Protein AF-A0A7Y3BMW3-F1 (afdb_monomer_lite)

pLDDT: mean 84.06, std 11.23, range [53.19, 94.88]

Secondary structure (DSSP, 8-state):
--PPPPEEEEEEETTEEEEEEEEEETTEEEEEEEESSHHHHHHHHHHHHHHHHTTTT-SS--------HHHHHHHHHT-

Structure (mmCIF, N/CA/C/O backbone):
data_AF-A0A7Y3BMW3-F1
#
_entry.id   AF-A0A7Y3BMW3-F1
#
loop_
_atom_site.group_PDB
_atom_site.id
_atom_site.type_symbol
_atom_site.label_atom_id
_atom_site.label_alt_id
_atom_site.label_comp_id
_atom_site.label_asym_id
_atom_site.label_entity_id
_atom_site.label_seq_id
_atom_site.pdbx_PDB_ins_code
_atom_site.Cartn_x
_atom_site.Cartn_y
_atom_site.Cartn_z
_atom_site.occupancy
_atom_site.B_iso_or_equiv
_atom_site.auth_seq_id
_atom_site.auth_comp_id
_atom_site.auth_asym_id
_atom_site.auth_atom_id
_atom_site.pdbx_PDB_model_num
ATOM 1 N N . MET A 1 1 ? -12.643 -4.437 9.549 1.00 53.19 1 MET A N 1
ATOM 2 C CA . MET A 1 1 ? -11.696 -3.562 8.816 1.00 53.19 1 MET A CA 1
ATOM 3 C C . MET A 1 1 ? -11.245 -4.270 7.550 1.00 53.19 1 MET A C 1
ATOM 5 O O . MET A 1 1 ? -10.884 -5.435 7.638 1.00 53.19 1 MET A O 1
ATOM 9 N N . ARG A 1 2 ? -11.262 -3.610 6.387 1.00 70.62 2 ARG A N 1
ATOM 10 C CA . ARG A 1 2 ? -10.636 -4.150 5.170 1.00 70.62 2 ARG A CA 1
ATOM 11 C C . ARG A 1 2 ? -9.464 -3.250 4.804 1.00 70.62 2 ARG A C 1
ATOM 13 O O . ARG A 1 2 ? -9.681 -2.130 4.353 1.00 70.62 2 ARG A O 1
ATOM 20 N N . VAL A 1 3 ? -8.244 -3.728 5.043 1.00 78.69 3 VAL A N 1
ATOM 21 C CA . VAL A 1 3 ? -7.025 -3.021 4.630 1.00 78.69 3 VAL A CA 1
ATOM 22 C C . VAL A 1 3 ? -7.064 -2.858 3.103 1.00 78.69 3 VAL A C 1
ATOM 24 O O . VAL A 1 3 ? -7.371 -3.830 2.401 1.00 78.69 3 VAL A O 1
ATOM 27 N N . PRO A 1 4 ? -6.799 -1.656 2.562 1.00 85.06 4 PRO A N 1
ATOM 28 C CA . PRO A 1 4 ? -6.703 -1.457 1.127 1.00 85.06 4 PRO A CA 1
ATOM 29 C C . PRO A 1 4 ? -5.664 -2.382 0.498 1.00 85.06 4 PRO A C 1
ATOM 31 O O . PRO A 1 4 ? -4.573 -2.574 1.034 1.00 85.06 4 PRO A O 1
ATOM 34 N N . VAL A 1 5 ? -6.001 -2.937 -0.664 1.00 89.38 5 VAL A N 1
ATOM 35 C CA . VAL A 1 5 ? -5.070 -3.756 -1.445 1.00 89.38 5 VAL A CA 1
ATOM 36 C C . VAL A 1 5 ? -4.320 -2.851 -2.411 1.00 89.38 5 VAL A C 1
ATOM 38 O O . VAL A 1 5 ? -4.935 -2.242 -3.290 1.00 89.38 5 VAL A O 1
ATOM 41 N N . VAL A 1 6 ? -2.998 -2.793 -2.264 1.00 92.19 6 VAL A N 1
ATOM 42 C CA . VAL A 1 6 ? -2.116 -2.039 -3.157 1.00 92.19 6 VAL A CA 1
ATOM 43 C C . VAL A 1 6 ? -1.837 -2.842 -4.422 1.00 92.19 6 VAL A C 1
ATOM 45 O O . VAL A 1 6 ? -1.238 -3.921 -4.376 1.00 92.19 6 VAL A O 1
ATOM 48 N N . LYS A 1 7 ? -2.256 -2.305 -5.572 1.00 93.44 7 LYS A N 1
ATOM 49 C CA . LYS A 1 7 ? -2.011 -2.904 -6.889 1.00 93.44 7 LYS A CA 1
ATOM 50 C C . LYS A 1 7 ? -0.885 -2.178 -7.608 1.00 93.44 7 LYS A C 1
ATOM 52 O O . LYS A 1 7 ? -0.783 -0.960 -7.516 1.00 93.44 7 LYS A O 1
ATOM 57 N N . ILE A 1 8 ? -0.089 -2.927 -8.367 1.00 94.25 8 ILE A N 1
ATOM 58 C CA . ILE A 1 8 ? 0.847 -2.360 -9.340 1.00 94.25 8 ILE A CA 1
ATOM 59 C C . ILE A 1 8 ? 0.185 -2.402 -10.711 1.00 94.25 8 ILE A C 1
ATOM 61 O O . ILE A 1 8 ? -0.303 -3.445 -11.144 1.00 94.25 8 ILE A O 1
ATOM 65 N N . VAL A 1 9 ? 0.209 -1.276 -11.409 1.00 93.94 9 VAL A N 1
ATOM 66 C CA . VAL A 1 9 ? -0.250 -1.144 -12.788 1.00 93.94 9 VAL A CA 1
ATOM 67 C C . VAL A 1 9 ? 0.931 -0.716 -13.643 1.00 93.94 9 VAL A C 1
ATOM 69 O O . VAL A 1 9 ? 1.622 0.256 -13.340 1.00 93.94 9 VAL A O 1
ATOM 72 N N . ARG A 1 10 ? 1.173 -1.445 -14.732 1.00 92.31 10 ARG A N 1
ATOM 73 C CA . ARG A 1 10 ? 2.167 -1.048 -15.728 1.00 92.31 10 ARG A CA 1
ATOM 74 C C . ARG A 1 10 ? 1.585 0.066 -16.592 1.00 92.31 10 ARG A C 1
ATOM 76 O O . ARG A 1 10 ? 0.557 -0.120 -17.235 1.00 92.31 10 ARG A O 1
ATOM 83 N N . VAL A 1 11 ? 2.283 1.190 -16.659 1.00 92.19 11 VAL A N 1
ATOM 84 C CA . VAL A 1 11 ? 1.947 2.337 -17.500 1.00 92.19 11 VAL A CA 1
ATOM 85 C C . VAL A 1 11 ? 3.018 2.465 -18.571 1.00 92.19 11 VAL A C 1
ATOM 87 O O . VAL A 1 11 ? 4.192 2.659 -18.272 1.00 92.19 11 VAL A O 1
ATOM 90 N N . LYS A 1 12 ? 2.626 2.340 -19.837 1.00 88.25 12 LYS A N 1
ATOM 91 C CA . LYS A 1 12 ? 3.519 2.594 -20.971 1.00 88.25 12 LYS A CA 1
ATOM 92 C C . LYS A 1 12 ? 3.211 3.974 -21.535 1.00 88.25 12 LYS A C 1
ATOM 94 O O . LYS A 1 12 ? 2.063 4.251 -21.874 1.00 88.25 12 LYS A O 1
ATOM 99 N N . ARG A 1 13 ? 4.224 4.832 -21.651 1.00 84.44 13 ARG A N 1
ATOM 100 C CA . ARG A 1 13 ? 4.124 6.105 -22.377 1.00 84.44 13 ARG A CA 1
ATOM 101 C C . ARG A 1 13 ? 5.241 6.183 -23.401 1.00 84.44 13 ARG A C 1
ATOM 103 O O . ARG A 1 13 ? 6.411 6.198 -23.029 1.00 84.44 13 ARG A O 1
ATOM 110 N N . LYS A 1 14 ? 4.867 6.263 -24.682 1.00 85.38 14 LYS A N 1
ATOM 111 C CA . LYS A 1 14 ? 5.800 6.218 -25.818 1.00 85.38 14 LYS A CA 1
ATOM 112 C C . LYS A 1 14 ? 6.756 5.021 -25.659 1.00 85.38 14 LYS A C 1
ATOM 114 O O . LYS A 1 14 ? 6.292 3.885 -25.681 1.00 85.38 14 LYS A O 1
ATOM 119 N N . ASN A 1 15 ? 8.034 5.279 -25.380 1.00 86.19 15 ASN A N 1
ATOM 120 C CA . ASN A 1 15 ? 9.077 4.258 -25.242 1.00 86.19 15 ASN A CA 1
ATOM 121 C C . ASN A 1 15 ? 9.454 3.935 -23.786 1.00 86.19 15 ASN A C 1
ATOM 123 O O . ASN A 1 15 ? 10.345 3.124 -23.555 1.00 86.19 15 ASN A O 1
ATOM 127 N N . ILE A 1 16 ? 8.795 4.540 -22.793 1.00 88.31 16 ILE A N 1
ATOM 128 C CA . ILE A 1 16 ? 9.127 4.353 -21.376 1.00 88.31 16 ILE A CA 1
ATOM 129 C C . ILE A 1 16 ? 8.067 3.470 -20.717 1.00 88.31 16 ILE A C 1
ATOM 131 O O . ILE A 1 16 ? 6.859 3.706 -20.832 1.00 88.31 16 ILE A O 1
ATOM 135 N N . THR A 1 17 ? 8.530 2.434 -20.015 1.00 90.00 17 THR A N 1
ATOM 136 C CA . THR A 1 17 ? 7.699 1.667 -19.085 1.00 90.00 17 THR A CA 1
ATOM 137 C C . THR A 1 17 ? 7.857 2.256 -17.690 1.00 90.00 17 THR A C 1
ATOM 139 O O . THR A 1 17 ? 8.967 2.389 -17.186 1.00 90.00 17 THR A O 1
ATOM 142 N N . SER A 1 18 ? 6.735 2.559 -17.057 1.00 92.50 18 SER A N 1
ATOM 143 C CA . SER A 1 18 ? 6.660 2.951 -15.657 1.00 92.50 18 SER A CA 1
ATOM 144 C C . SER A 1 18 ? 5.703 2.021 -14.923 1.00 92.50 18 SER A C 1
ATOM 146 O O . SER A 1 18 ? 4.805 1.422 -15.517 1.00 92.50 18 SER A O 1
ATOM 148 N N . TYR A 1 19 ? 5.886 1.901 -13.621 1.00 93.81 19 TYR A N 1
ATOM 149 C CA . TYR A 1 19 ? 5.032 1.143 -12.728 1.00 93.81 19 TYR A CA 1
ATOM 150 C C . TYR A 1 19 ? 4.404 2.105 -11.736 1.00 93.81 19 TYR A C 1
ATOM 152 O O . TYR A 1 19 ? 5.071 2.961 -11.152 1.00 93.81 19 TYR A O 1
ATOM 160 N N . GLN A 1 20 ? 3.096 1.971 -11.589 1.00 94.62 20 GLN A N 1
ATOM 161 C CA . GLN A 1 20 ? 2.267 2.844 -10.786 1.00 94.62 20 GLN A CA 1
ATOM 162 C C . GLN A 1 20 ? 1.588 2.034 -9.684 1.00 94.62 20 GLN A C 1
ATOM 164 O O . GLN A 1 20 ? 1.109 0.931 -9.943 1.00 94.62 20 GLN A O 1
ATOM 169 N N . LEU A 1 21 ? 1.499 2.594 -8.481 1.00 93.12 21 LEU A N 1
ATOM 170 C CA . LEU A 1 21 ? 0.620 2.081 -7.435 1.00 93.12 21 LEU A CA 1
ATOM 171 C C . LEU A 1 21 ? -0.799 2.612 -7.625 1.00 93.12 21 LEU A C 1
ATOM 173 O O . LEU A 1 21 ? -0.995 3.793 -7.914 1.00 93.12 21 LEU A O 1
ATOM 177 N N . ASP A 1 22 ? -1.784 1.739 -7.446 1.00 93.31 22 ASP A N 1
ATOM 178 C CA . ASP A 1 22 ? -3.205 2.081 -7.477 1.00 93.31 22 ASP A CA 1
ATOM 179 C C . ASP A 1 22 ? -3.921 1.417 -6.296 1.00 93.31 22 ASP A C 1
ATOM 181 O O . ASP A 1 22 ? -3.922 0.188 -6.163 1.00 93.31 22 ASP A O 1
ATOM 185 N N . TYR A 1 23 ? -4.491 2.236 -5.413 1.00 91.25 23 TYR A N 1
ATOM 186 C CA . TYR A 1 23 ? -5.279 1.785 -4.268 1.00 91.25 23 TYR A CA 1
ATOM 187 C C . TYR A 1 23 ? -6.247 2.865 -3.785 1.00 91.25 23 TYR A C 1
ATOM 189 O O . TYR A 1 23 ? -6.095 4.047 -4.087 1.00 91.25 23 TYR A O 1
ATOM 197 N N . ASN A 1 24 ? -7.250 2.453 -3.009 1.00 88.38 24 ASN A N 1
ATOM 198 C CA . ASN A 1 24 ? -8.200 3.364 -2.375 1.00 88.38 24 ASN A CA 1
ATOM 199 C C . ASN A 1 24 ? -7.848 3.541 -0.899 1.00 88.38 24 ASN A C 1
ATOM 201 O O . ASN A 1 24 ? -7.788 2.560 -0.165 1.00 88.38 24 ASN A O 1
ATOM 205 N N . LEU A 1 25 ? -7.680 4.779 -0.455 1.00 86.12 25 LEU A N 1
ATOM 206 C CA . LEU A 1 25 ? -7.453 5.142 0.938 1.00 86.12 25 LEU A CA 1
ATOM 207 C C . LEU A 1 25 ? -8.533 6.139 1.364 1.00 86.12 25 LEU A C 1
ATOM 209 O O . LEU A 1 25 ? -8.664 7.199 0.759 1.00 86.12 25 LEU A O 1
ATOM 213 N N . ASN A 1 26 ? -9.326 5.798 2.384 1.00 80.50 26 ASN A N 1
ATOM 214 C CA . ASN A 1 26 ? -10.349 6.684 2.963 1.00 80.50 26 ASN A CA 1
ATOM 215 C C . ASN A 1 26 ? -11.307 7.303 1.919 1.00 80.50 26 ASN A C 1
ATOM 217 O O . ASN A 1 26 ? -11.602 8.494 1.952 1.00 80.50 26 ASN A O 1
ATOM 221 N N . GLY A 1 27 ? -11.751 6.507 0.941 1.00 80.81 27 GLY A N 1
ATOM 222 C CA . GLY A 1 27 ? -12.644 6.966 -0.133 1.00 80.81 27 GLY A CA 1
ATOM 223 C C . GLY A 1 27 ? -11.964 7.762 -1.254 1.00 80.81 27 GLY A C 1
ATOM 224 O O . GLY A 1 27 ? -12.611 8.072 -2.250 1.00 80.81 27 GLY A O 1
ATOM 225 N N . LYS A 1 28 ? -10.660 8.047 -1.151 1.00 86.06 28 LYS A N 1
ATOM 226 C CA . LYS A 1 28 ? -9.864 8.675 -2.212 1.00 86.06 28 LYS A CA 1
ATOM 227 C C . LYS A 1 28 ? -9.001 7.638 -2.921 1.00 86.06 28 LYS A C 1
ATOM 229 O O . LYS A 1 28 ? -8.368 6.795 -2.288 1.00 86.06 28 LYS A O 1
ATOM 234 N N . ARG A 1 29 ? -8.946 7.710 -4.249 1.00 89.19 29 ARG A N 1
ATOM 235 C CA . ARG A 1 29 ? -8.064 6.861 -5.053 1.00 89.19 29 ARG A CA 1
ATOM 236 C C . ARG A 1 29 ? -6.679 7.490 -5.141 1.00 89.19 29 ARG A C 1
ATOM 238 O O . ARG A 1 29 ? -6.550 8.621 -5.599 1.00 89.19 29 ARG A O 1
ATOM 245 N N . VAL A 1 30 ? -5.657 6.746 -4.736 1.00 89.56 30 VAL A N 1
ATOM 246 C CA . VAL A 1 30 ? -4.252 7.153 -4.804 1.00 89.56 30 VAL A CA 1
ATOM 247 C C . VAL A 1 30 ? -3.601 6.487 -6.009 1.00 89.56 30 VAL A C 1
ATOM 249 O O . VAL A 1 30 ? -3.759 5.286 -6.234 1.00 89.56 30 VAL A O 1
ATOM 252 N N . ARG A 1 31 ? -2.898 7.294 -6.806 1.00 92.06 31 ARG A N 1
ATOM 253 C CA . ARG A 1 31 ? -2.264 6.898 -8.062 1.00 92.06 31 ARG A CA 1
ATOM 254 C C . ARG A 1 31 ? -0.902 7.568 -8.179 1.00 92.06 31 ARG A C 1
ATOM 256 O O . ARG A 1 31 ? -0.836 8.774 -8.385 1.00 92.06 31 ARG A O 1
ATOM 263 N N . GLU A 1 32 ? 0.162 6.785 -8.061 1.00 91.00 32 GLU A N 1
ATOM 264 C CA . GLU A 1 32 ? 1.531 7.305 -7.966 1.00 91.00 32 GLU A CA 1
ATOM 265 C C . GLU A 1 32 ? 2.495 6.457 -8.801 1.00 91.00 32 GLU A C 1
ATOM 267 O O . GLU A 1 32 ? 2.500 5.232 -8.678 1.00 91.00 32 GLU A O 1
ATOM 272 N N . ILE A 1 33 ? 3.294 7.093 -9.664 1.00 91.44 33 ILE A N 1
ATOM 273 C CA . ILE A 1 33 ? 4.363 6.413 -10.408 1.00 91.44 33 ILE A CA 1
ATOM 274 C C . ILE A 1 33 ? 5.554 6.248 -9.469 1.00 91.44 33 ILE A C 1
ATOM 276 O O . ILE A 1 33 ? 6.075 7.239 -8.974 1.00 91.44 33 ILE A O 1
ATOM 280 N N . ILE A 1 34 ? 5.981 5.007 -9.255 1.00 91.25 34 ILE A N 1
ATOM 281 C CA . ILE A 1 34 ? 6.977 4.671 -8.229 1.00 91.25 34 ILE A CA 1
ATOM 282 C C . ILE A 1 34 ? 8.308 4.177 -8.793 1.00 91.25 34 ILE A C 1
ATOM 284 O O . ILE A 1 34 ? 9.333 4.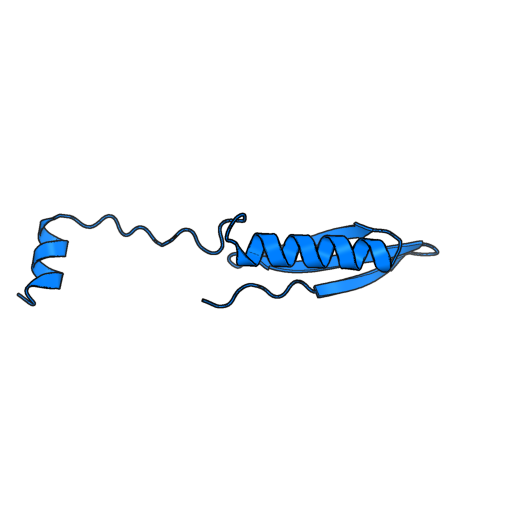325 -8.140 1.00 91.25 34 ILE A O 1
ATOM 288 N N . ALA A 1 35 ? 8.314 3.570 -9.982 1.00 90.12 35 ALA A N 1
ATOM 289 C CA . ALA A 1 35 ? 9.526 2.994 -10.560 1.00 90.12 35 ALA A CA 1
ATOM 290 C C . ALA A 1 35 ? 9.401 2.791 -12.073 1.00 90.12 35 ALA A C 1
ATOM 292 O O . ALA A 1 35 ? 8.300 2.750 -12.625 1.00 90.12 35 ALA A O 1
ATOM 293 N N . HIS A 1 36 ? 10.536 2.592 -12.744 1.00 90.12 36 HIS A N 1
ATOM 294 C CA . HIS A 1 36 ? 10.606 2.227 -14.167 1.00 90.12 36 HIS A CA 1
ATOM 295 C C . HIS A 1 36 ? 10.951 0.747 -14.403 1.00 90.12 36 HIS A C 1
ATOM 297 O O . HIS A 1 36 ? 10.903 0.258 -15.532 1.00 90.12 36 HIS A O 1
ATOM 303 N N . ASN A 1 37 ? 11.227 -0.005 -13.338 1.00 92.06 37 ASN A N 1
ATOM 304 C CA . ASN A 1 37 ? 11.490 -1.440 -13.353 1.00 92.06 37 ASN A CA 1
ATOM 305 C C . ASN A 1 37 ? 10.487 -2.192 -12.453 1.00 92.06 37 ASN A C 1
ATOM 307 O O . ASN A 1 37 ? 9.854 -1.628 -11.562 1.00 92.06 37 ASN A O 1
ATOM 311 N N . LYS A 1 38 ? 10.298 -3.489 -12.723 1.00 90.19 38 LYS A N 1
ATOM 312 C CA . LYS A 1 38 ? 9.292 -4.299 -12.015 1.00 90.19 38 LYS A CA 1
ATOM 313 C C . LYS A 1 38 ? 9.711 -4.607 -10.574 1.00 90.19 38 LYS A C 1
ATOM 315 O O . LYS A 1 38 ? 8.870 -4.599 -9.684 1.00 90.19 38 LYS A O 1
ATOM 320 N N . ARG A 1 39 ? 11.001 -4.883 -10.364 1.00 93.31 39 ARG A N 1
ATOM 321 C CA . ARG A 1 39 ? 11.546 -5.291 -9.063 1.00 93.31 39 ARG A CA 1
ATOM 322 C C . ARG A 1 39 ? 11.368 -4.197 -8.014 1.00 93.31 39 ARG A C 1
ATOM 324 O O . ARG A 1 39 ? 10.786 -4.467 -6.969 1.00 93.31 39 ARG A O 1
ATOM 331 N N . ASP A 1 40 ? 11.782 -2.970 -8.315 1.00 92.50 40 ASP A N 1
ATOM 332 C CA . ASP A 1 40 ? 11.667 -1.877 -7.343 1.00 92.50 40 ASP A CA 1
ATOM 333 C C . ASP A 1 40 ? 10.196 -1.518 -7.125 1.00 92.50 40 ASP A C 1
ATOM 335 O O . ASP A 1 40 ? 9.785 -1.236 -6.001 1.00 92.50 40 ASP A O 1
ATOM 339 N N . ALA A 1 41 ? 9.363 -1.652 -8.166 1.00 92.38 41 ALA A N 1
ATOM 340 C CA . ALA A 1 41 ? 7.925 -1.476 -8.025 1.00 92.38 41 ALA A CA 1
ATOM 341 C C . ALA A 1 41 ? 7.298 -2.442 -7.004 1.00 92.38 41 ALA A C 1
ATOM 343 O O . ALA A 1 41 ? 6.425 -2.052 -6.226 1.00 92.38 41 ALA A O 1
ATOM 344 N N . GLU A 1 42 ? 7.740 -3.701 -6.990 1.00 93.56 42 GLU A N 1
ATOM 345 C CA . GLU A 1 42 ? 7.280 -4.708 -6.031 1.00 93.56 42 GLU A CA 1
ATOM 346 C C . GLU A 1 42 ? 7.756 -4.433 -4.604 1.00 93.56 42 GLU A C 1
ATOM 348 O O . GLU A 1 42 ? 6.964 -4.616 -3.675 1.00 93.56 42 GLU A O 1
ATOM 353 N N . ILE A 1 43 ? 8.987 -3.939 -4.435 1.00 94.88 43 ILE A N 1
ATOM 354 C CA . ILE A 1 43 ? 9.533 -3.536 -3.131 1.00 94.88 43 ILE A CA 1
ATOM 355 C C . ILE A 1 43 ? 8.682 -2.410 -2.537 1.00 94.88 43 ILE A C 1
ATOM 357 O O . ILE A 1 43 ? 8.162 -2.543 -1.429 1.00 94.88 43 ILE A O 1
ATOM 361 N N . VAL A 1 44 ? 8.449 -1.340 -3.302 1.00 93.25 44 VAL A N 1
ATOM 362 C CA . VAL A 1 44 ? 7.658 -0.191 -2.835 1.00 93.25 44 VAL A CA 1
ATOM 363 C C . VAL A 1 44 ? 6.194 -0.584 -2.604 1.00 93.25 44 VAL A C 1
ATOM 365 O O . VAL A 1 44 ? 5.576 -0.128 -1.642 1.00 93.25 44 VAL A O 1
ATOM 368 N N . ARG A 1 45 ? 5.621 -1.479 -3.424 1.00 94.50 45 ARG A N 1
ATOM 369 C CA . ARG A 1 45 ? 4.275 -2.028 -3.181 1.00 94.50 45 ARG A CA 1
ATOM 370 C C . ARG A 1 45 ? 4.204 -2.776 -1.852 1.00 94.50 45 ARG A C 1
ATOM 372 O O . ARG A 1 45 ? 3.242 -2.582 -1.113 1.00 94.50 45 ARG A O 1
ATOM 379 N N . ALA A 1 46 ? 5.175 -3.645 -1.571 1.00 93.00 46 ALA A N 1
ATOM 380 C CA . ALA A 1 46 ? 5.218 -4.414 -0.330 1.00 93.00 46 ALA A CA 1
ATOM 381 C C . ALA A 1 46 ? 5.336 -3.485 0.883 1.00 93.00 46 ALA A C 1
ATOM 383 O O . ALA A 1 46 ? 4.551 -3.613 1.821 1.00 93.00 46 ALA A O 1
ATOM 384 N N . GLN A 1 47 ? 6.225 -2.493 0.805 1.00 93.50 47 GLN A N 1
ATOM 385 C CA . GLN A 1 47 ? 6.373 -1.469 1.832 1.00 93.50 47 GLN A CA 1
ATOM 386 C C . GLN A 1 47 ? 5.062 -0.697 2.055 1.00 93.50 47 GLN A C 1
ATOM 388 O O . GLN A 1 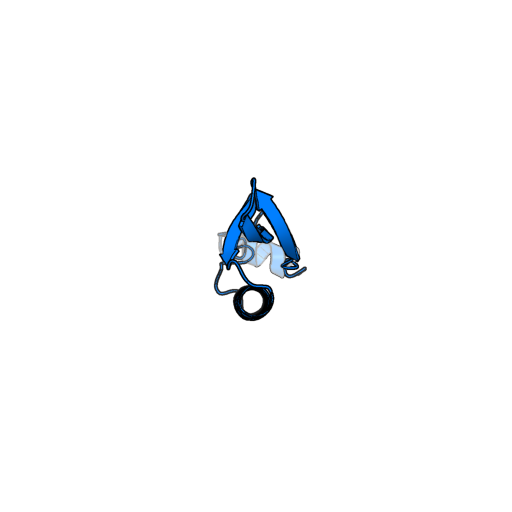47 ? 4.568 -0.636 3.178 1.00 93.50 47 GLN A O 1
ATOM 393 N N . ARG A 1 48 ? 4.426 -0.185 0.992 1.00 91.44 48 ARG A N 1
ATOM 394 C CA . ARG A 1 48 ? 3.160 0.560 1.110 1.00 91.44 48 ARG A CA 1
ATOM 395 C C . ARG A 1 48 ? 2.036 -0.312 1.677 1.00 91.44 48 ARG A C 1
ATOM 397 O O . ARG A 1 48 ? 1.229 0.161 2.472 1.00 91.44 48 ARG A O 1
ATOM 404 N N . GLN A 1 49 ? 1.983 -1.593 1.303 1.00 91.25 49 GLN A N 1
ATOM 405 C CA . GLN A 1 49 ? 1.021 -2.549 1.858 1.00 91.25 49 GLN A CA 1
ATOM 406 C C . GLN A 1 49 ? 1.261 -2.788 3.355 1.00 91.25 49 GLN A C 1
ATOM 408 O O . GLN A 1 49 ? 0.295 -2.859 4.116 1.00 91.25 49 GLN A O 1
ATOM 413 N N . GLN A 1 50 ? 2.519 -2.896 3.784 1.00 91.75 50 GLN A N 1
ATOM 414 C CA . GLN A 1 50 ? 2.884 -3.023 5.193 1.00 91.75 50 GLN A CA 1
ATOM 415 C C . GLN A 1 50 ? 2.483 -1.770 5.978 1.00 91.75 50 GLN A C 1
ATOM 417 O O . GLN A 1 50 ? 1.785 -1.887 6.978 1.00 91.75 50 GLN A O 1
ATOM 422 N N . GLU A 1 51 ? 2.839 -0.577 5.499 1.00 88.44 51 GLU A N 1
ATOM 423 C CA . GLU A 1 51 ? 2.497 0.697 6.148 1.00 88.44 51 GLU A CA 1
ATOM 424 C C . GLU A 1 51 ? 0.982 0.883 6.301 1.00 88.44 51 GLU A C 1
ATOM 426 O O . GLU A 1 51 ? 0.502 1.338 7.340 1.00 88.44 51 GLU A O 1
ATOM 431 N N . LEU A 1 52 ? 0.213 0.491 5.281 1.00 86.56 52 LEU A N 1
ATOM 432 C CA . LEU A 1 52 ? -1.245 0.459 5.354 1.00 86.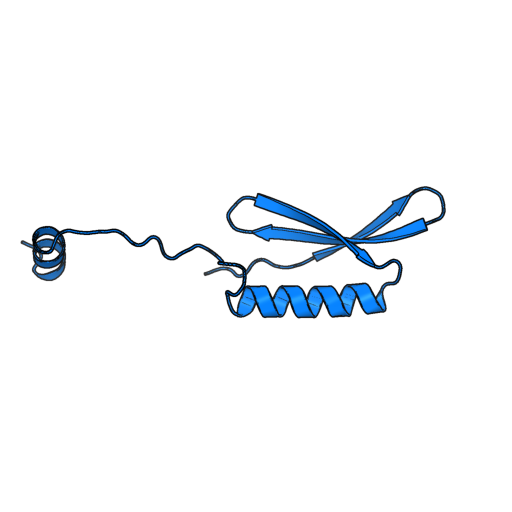56 52 LEU A CA 1
ATOM 433 C C . LEU A 1 52 ? -1.718 -0.551 6.402 1.00 86.56 52 LEU A C 1
ATOM 435 O O . LEU A 1 52 ? -2.537 -0.213 7.245 1.00 86.56 52 LEU A O 1
ATOM 439 N N . THR A 1 53 ? -1.178 -1.766 6.406 1.00 85.38 53 THR A N 1
ATOM 440 C CA . THR A 1 53 ? -1.557 -2.796 7.390 1.00 85.38 53 THR A CA 1
ATOM 441 C C . THR A 1 53 ? -1.291 -2.341 8.828 1.00 85.38 53 THR A C 1
ATOM 443 O O . THR A 1 53 ? -2.101 -2.607 9.710 1.00 85.38 53 THR A O 1
ATOM 446 N N . LEU A 1 54 ? -0.204 -1.600 9.046 1.00 83.62 54 LEU A N 1
ATOM 447 C CA . LEU A 1 54 ? 0.169 -1.013 10.335 1.00 83.62 54 LEU A CA 1
ATOM 448 C C . LEU A 1 54 ? -0.644 0.241 10.704 1.00 83.62 54 LEU A C 1
ATOM 450 O O . LEU A 1 54 ? -0.476 0.775 11.795 1.00 83.62 54 LEU A O 1
ATOM 454 N N . GLY A 1 55 ? -1.507 0.735 9.813 1.00 75.94 55 GLY A N 1
ATOM 455 C CA . GLY A 1 55 ? -2.337 1.912 10.069 1.00 75.94 55 GLY A CA 1
ATOM 456 C C . GLY A 1 55 ? -1.582 3.245 10.037 1.00 75.94 55 GLY A C 1
ATOM 457 O O . GLY A 1 55 ? -2.171 4.266 10.385 1.00 75.94 55 GLY A O 1
ATOM 458 N N . ILE A 1 56 ? -0.326 3.269 9.569 1.00 77.94 56 ILE A N 1
ATOM 459 C CA . ILE A 1 56 ? 0.531 4.473 9.537 1.00 77.94 56 ILE A CA 1
ATOM 460 C C . ILE A 1 56 ? -0.110 5.588 8.700 1.00 77.94 56 ILE A C 1
ATOM 462 O O . ILE A 1 56 ? -0.061 6.758 9.063 1.00 77.94 56 ILE A O 1
ATOM 466 N N . HIS A 1 57 ? -0.783 5.225 7.606 1.00 70.69 57 HIS A N 1
ATOM 467 C CA . HIS A 1 57 ? -1.454 6.177 6.710 1.00 70.69 57 HIS A CA 1
ATOM 468 C C . HIS A 1 57 ? -2.873 6.565 7.158 1.00 70.69 57 HIS A C 1
ATOM 470 O O . HIS A 1 57 ? -3.659 7.058 6.350 1.00 70.69 57 HIS A O 1
ATOM 476 N N . GLY A 1 58 ? -3.229 6.316 8.424 1.00 60.66 58 GLY A N 1
ATOM 477 C CA . GLY A 1 58 ? -4.516 6.719 8.992 1.00 60.66 58 GLY A CA 1
ATOM 478 C C . GLY A 1 58 ? -5.703 6.065 8.287 1.00 60.66 58 GLY A C 1
ATOM 479 O O . GLY A 1 58 ? -6.609 6.766 7.831 1.00 60.66 58 GLY A O 1
ATOM 480 N N . ILE A 1 59 ? -5.686 4.730 8.152 1.00 61.88 59 ILE A N 1
ATOM 481 C CA . ILE A 1 59 ? -6.823 3.952 7.632 1.00 61.88 59 ILE A CA 1
ATOM 482 C C . ILE A 1 59 ? -8.011 4.195 8.554 1.00 61.88 59 ILE A C 1
ATOM 484 O O . ILE A 1 59 ? -8.096 3.565 9.600 1.00 61.88 59 ILE A O 1
ATOM 488 N N . TYR A 1 60 ? -8.896 5.102 8.140 1.00 58.25 60 TYR A N 1
ATOM 489 C CA . TYR A 1 60 ? -9.997 5.649 8.925 1.00 58.25 60 TYR A CA 1
ATOM 490 C C . TYR A 1 60 ? -9.532 6.130 10.312 1.00 58.25 60 TYR A C 1
ATOM 492 O O . TYR A 1 60 ? -9.394 5.297 11.209 1.00 58.25 60 TYR A O 1
ATOM 500 N N . PRO A 1 61 ? -9.328 7.445 10.560 1.00 55.62 61 PRO A N 1
ATOM 501 C CA . PRO A 1 61 ? -9.287 7.900 11.947 1.00 55.62 61 PRO A CA 1
ATOM 502 C C . PRO A 1 61 ? -10.526 7.312 12.618 1.00 55.62 61 PRO A C 1
ATOM 504 O O . PRO A 1 61 ? -11.624 7.426 12.059 1.00 55.62 61 PRO A O 1
ATOM 507 N N . ALA A 1 62 ? -10.336 6.579 13.722 1.00 57.12 62 ALA A N 1
ATOM 508 C CA . ALA A 1 62 ? -11.460 6.064 14.487 1.00 57.12 62 ALA A CA 1
ATOM 509 C C . ALA A 1 62 ? -12.428 7.236 14.625 1.00 57.12 62 ALA A C 1
ATOM 511 O O . ALA A 1 62 ? -11.988 8.321 15.008 1.00 57.12 62 ALA A O 1
ATOM 512 N N . GLN A 1 63 ? -13.681 7.073 14.187 1.00 58.41 63 GLN A N 1
ATOM 513 C CA . GLN A 1 63 ? -14.676 8.119 14.376 1.00 58.41 63 GLN A CA 1
ATOM 514 C C . GLN A 1 63 ? -14.792 8.304 15.886 1.00 58.41 63 GLN A C 1
ATOM 516 O O . GLN A 1 63 ? -15.485 7.549 16.565 1.00 58.41 63 GLN A O 1
ATOM 521 N N . SER A 1 64 ? -14.028 9.248 16.427 1.00 60.41 64 SER A N 1
ATOM 522 C CA . SER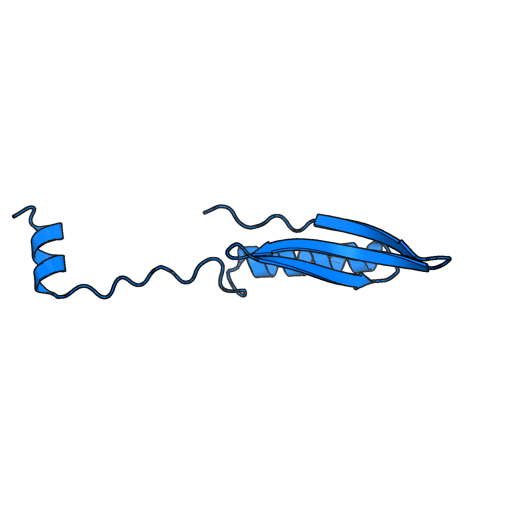 A 1 64 ? -14.062 9.616 17.822 1.00 60.41 64 SER A CA 1
ATOM 523 C C . SER A 1 64 ? -15.369 10.358 17.992 1.00 60.41 64 SER A C 1
ATOM 525 O O . SER A 1 64 ? -15.497 11.545 17.697 1.00 60.41 64 SER A O 1
ATOM 527 N N . LYS A 1 65 ? -16.398 9.617 18.391 1.00 71.12 65 LYS A N 1
ATOM 528 C CA . LYS A 1 65 ? -17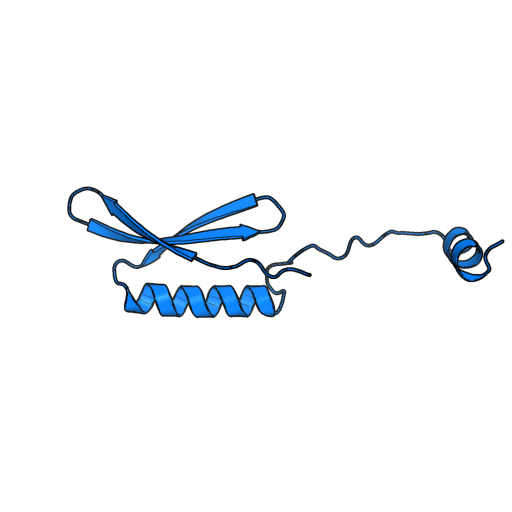.651 10.233 18.778 1.00 71.12 65 LYS A CA 1
ATOM 529 C C . LYS A 1 65 ? -17.404 10.870 20.139 1.00 71.12 65 LYS A C 1
ATOM 531 O O . LYS A 1 65 ? -17.258 10.168 21.136 1.00 71.12 65 LYS A O 1
ATOM 536 N N . ILE A 1 66 ? -17.290 12.194 20.161 1.00 74.50 66 ILE A N 1
ATOM 537 C CA . ILE A 1 66 ? -17.302 12.947 21.411 1.00 74.50 66 ILE A CA 1
ATOM 538 C C . ILE A 1 66 ? -18.729 12.826 21.939 1.00 74.50 66 ILE A C 1
ATOM 540 O O . ILE A 1 66 ? -19.650 13.417 21.381 1.00 74.50 66 ILE A O 1
ATOM 544 N N . ILE A 1 67 ? -18.906 11.985 22.951 1.00 82.06 67 ILE A N 1
ATOM 545 C CA . ILE A 1 67 ? -20.170 11.815 23.662 1.00 82.06 67 ILE A CA 1
ATOM 546 C C . ILE A 1 67 ? -20.047 12.454 25.037 1.00 82.06 67 ILE A C 1
ATOM 548 O O . ILE A 1 67 ? -18.986 12.426 25.666 1.00 82.06 67 ILE A O 1
ATOM 552 N N . SER A 1 68 ? -21.136 13.050 25.501 1.00 84.81 68 SER A N 1
ATOM 553 C CA . SER A 1 68 ? -21.220 13.537 26.873 1.00 84.81 68 SER A CA 1
ATOM 554 C C . SER A 1 68 ? -21.245 12.364 27.860 1.00 84.81 68 SER A C 1
ATOM 556 O O . SER A 1 68 ? -21.691 11.263 27.531 1.00 84.81 68 SER A O 1
ATOM 558 N N . LEU A 1 69 ? -20.824 12.602 29.107 1.00 83.81 69 LEU A N 1
ATOM 559 C CA . LEU A 1 69 ? -20.896 11.588 30.168 1.00 83.81 69 LEU A CA 1
ATOM 560 C C . LEU A 1 69 ? -22.329 11.045 30.336 1.00 83.81 69 LEU A C 1
ATOM 562 O O .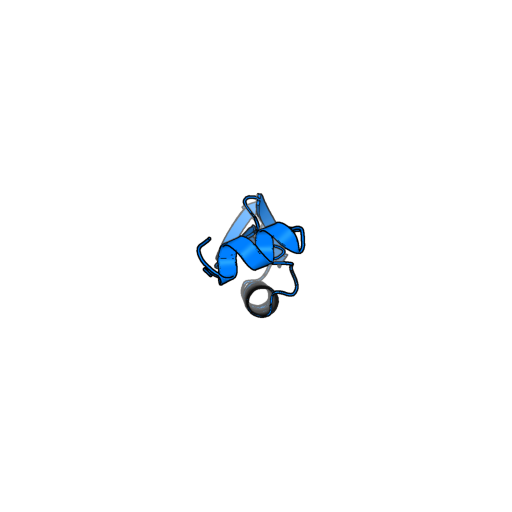 LEU A 1 69 ? -22.520 9.855 30.559 1.00 83.81 69 LEU A O 1
ATOM 566 N N . LYS A 1 70 ? -23.340 11.907 30.162 1.00 85.88 70 LYS A N 1
ATOM 567 C CA . LYS A 1 70 ? -24.758 11.534 30.225 1.00 85.88 70 LYS A CA 1
ATOM 568 C C . LYS A 1 70 ? -25.146 10.531 29.132 1.00 85.88 70 LYS A C 1
ATOM 570 O O . LYS A 1 70 ? -25.825 9.553 29.419 1.00 85.88 70 LYS A O 1
ATOM 575 N N . GLU A 1 71 ? -24.702 10.751 27.896 1.00 84.75 71 GLU A N 1
ATOM 576 C CA . GLU A 1 71 ? -24.957 9.826 26.782 1.00 84.75 71 GLU A CA 1
ATOM 577 C C . GLU A 1 71 ? -24.243 8.487 26.973 1.00 84.75 71 GLU A C 1
ATOM 579 O O . GLU A 1 71 ? -24.817 7.446 26.660 1.00 84.75 71 GLU A O 1
ATOM 584 N N . LEU A 1 72 ? -23.025 8.503 27.526 1.00 84.31 72 LEU A N 1
ATOM 585 C CA . LEU A 1 72 ? -22.290 7.282 27.857 1.00 84.31 72 LEU A CA 1
ATOM 586 C C . LEU A 1 72 ? -23.040 6.452 28.909 1.00 84.31 72 LEU A C 1
ATOM 588 O O . LEU A 1 72 ? -23.194 5.244 28.745 1.00 84.31 72 LEU A O 1
ATOM 592 N N . ILE A 1 73 ? -23.532 7.104 29.965 1.00 88.50 73 ILE A N 1
ATOM 593 C CA . ILE A 1 73 ? -24.293 6.452 31.037 1.00 88.50 73 ILE A CA 1
ATOM 594 C C . ILE A 1 73 ? -25.593 5.850 30.490 1.00 88.50 73 ILE A C 1
ATOM 596 O O . ILE A 1 73 ? -25.870 4.685 30.761 1.00 88.50 73 ILE A O 1
ATOM 600 N N . ASN A 1 74 ? -26.351 6.591 29.675 1.00 87.81 74 ASN A N 1
ATOM 601 C CA . ASN A 1 74 ? -27.591 6.081 29.077 1.00 87.81 74 ASN A CA 1
ATOM 602 C C . ASN A 1 74 ? -27.340 4.875 28.159 1.00 87.81 74 ASN A C 1
ATOM 604 O O . ASN A 1 74 ? -28.068 3.889 28.225 1.00 87.81 74 ASN A O 1
ATOM 608 N N . GLN A 1 75 ? -26.283 4.914 27.340 1.00 83.12 75 GLN A N 1
ATOM 609 C CA . GLN A 1 75 ? -25.918 3.781 26.483 1.00 83.12 75 GLN A CA 1
ATOM 610 C C . GLN A 1 75 ? -25.490 2.544 27.275 1.00 83.12 75 GLN A C 1
ATOM 612 O O . GLN A 1 75 ? -25.724 1.428 26.823 1.00 83.12 75 GLN A O 1
ATOM 617 N N . TYR A 1 76 ? -24.839 2.729 28.423 1.00 81.38 76 TYR A N 1
ATOM 618 C CA . TYR A 1 76 ? -24.327 1.615 29.218 1.00 81.38 76 TYR A CA 1
ATOM 619 C C . TYR A 1 76 ? -25.395 0.999 30.128 1.00 81.38 76 TYR A C 1
ATOM 621 O O . TYR A 1 76 ? -25.396 -0.208 30.353 1.00 81.38 76 TYR A O 1
ATOM 629 N N . LEU A 1 77 ? -26.309 1.822 30.646 1.00 87.06 77 LEU A N 1
ATOM 630 C CA . LEU A 1 77 ? -27.353 1.386 31.572 1.00 87.06 77 LEU A CA 1
ATOM 631 C C . LEU A 1 77 ? -28.667 0.984 30.882 1.00 87.06 77 LEU A C 1
ATOM 633 O O . LEU A 1 77 ? -29.551 0.490 31.576 1.00 87.06 77 LEU A O 1
ATOM 637 N N . ASN A 1 78 ? -28.801 1.152 29.555 1.00 63.78 78 ASN A N 1
ATOM 638 C CA . ASN A 1 78 ? -30.051 0.921 28.805 1.00 63.78 78 ASN A CA 1
ATOM 639 C C . ASN A 1 78 ? -31.278 1.589 29.468 1.00 63.78 78 ASN A C 1
ATOM 641 O O . ASN A 1 78 ? -32.351 0.988 29.549 1.00 63.78 78 ASN A O 1
ATOM 645 N N . LEU A 1 79 ? -31.098 2.816 29.966 1.00 56.56 79 LEU A N 1
ATOM 646 C CA . LEU A 1 79 ? -32.166 3.679 30.484 1.00 56.56 79 LEU A CA 1
ATOM 647 C C . LEU A 1 79 ? -32.659 4.645 29.404 1.00 56.56 79 LEU A C 1
ATOM 649 O O . LEU A 1 79 ? -31.802 5.204 28.676 1.00 56.56 79 LEU A O 1
#

Sequence (79 aa):
MRVPVVKIVRVKRKNITSYQLDYNLNGKRVREIIAHNKRDAEIVRAQRQQELTLGIHGIYPAQSKIISLKELINQYLNL

Foldseek 3Di:
DDQKQWDWDWDDDDPFIWIWIWTDAPNDIDIGTQGRDDVRSVVVNVVVSVCSVVCVVPRDPPPPPPDDPVVVCCVVVVD

Radius of gyration: 19.82 Å; chains: 1; bounding box: 44×19×57 Å